Protein AF-A0A1B9AE47-F1 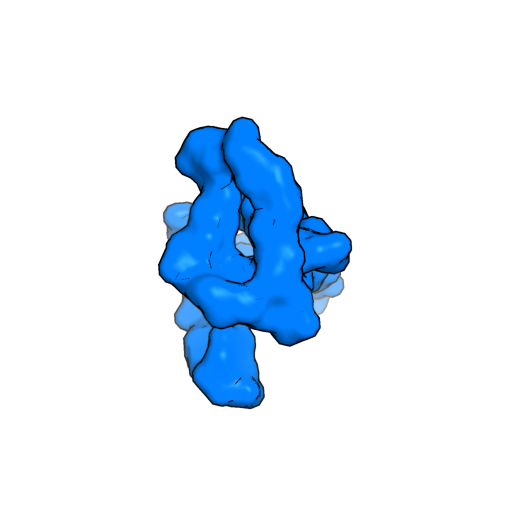(afdb_monomer_lite)

Foldseek 3Di:
DPWDWDACPVHGDIDTDDDADDDPDDDDDDADQDWDQAADDDDDPPHDPDGRTDNPVCSVVSVVVVVVCVVVVVVVRD

Radius of gyration: 16.0 Å; chains: 1; bounding box: 37×26×42 Å

pLDDT: mean 93.08, std 7.66, range [56.06, 98.31]

Organism: NCBI:txid1743143

Sequence (78 aa):
MGVEVHRNIGGTGIVANLTVGGGPDIISLRADMNAINLTEEGEHPYTSQNPGKMHG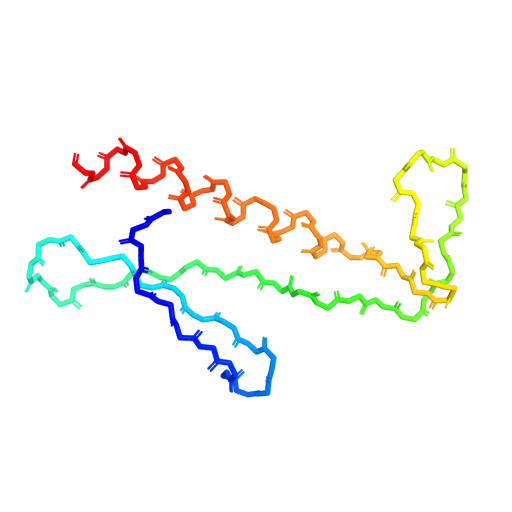CGHDGHGATLLGAAKVGIGHIS

Structure (mmCIF, N/CA/C/O backbone):
data_AF-A0A1B9AE47-F1
#
_entry.id   AF-A0A1B9AE47-F1
#
loop_
_atom_site.group_PDB
_atom_site.id
_atom_site.type_symbol
_atom_site.label_atom_id
_atom_site.label_alt_id
_atom_site.label_comp_id
_atom_site.label_asym_id
_atom_site.label_entity_id
_atom_site.label_seq_id
_atom_site.pdbx_PDB_ins_code
_atom_site.Cartn_x
_atom_site.Cartn_y
_atom_site.Cartn_z
_atom_site.occupancy
_atom_site.B_iso_or_equiv
_atom_site.auth_seq_id
_atom_site.auth_comp_id
_atom_site.auth_asym_id
_atom_site.auth_atom_id
_atom_site.pdbx_PDB_model_num
ATOM 1 N N . MET A 1 1 ? 4.060 1.996 15.190 1.00 67.88 1 MET A N 1
ATOM 2 C CA . MET A 1 1 ? 2.796 2.756 15.097 1.00 67.88 1 MET A CA 1
ATOM 3 C C . MET A 1 1 ? 1.732 2.250 16.076 1.00 67.88 1 MET A C 1
ATOM 5 O O . MET A 1 1 ? 0.739 2.927 16.205 1.00 67.88 1 MET A O 1
ATOM 9 N N . GLY A 1 2 ? 1.918 1.153 16.828 1.00 81.19 2 GLY A N 1
ATOM 10 C CA . GLY A 1 2 ? 0.979 0.799 17.913 1.00 81.19 2 GLY A CA 1
ATOM 11 C C . GLY A 1 2 ? -0.453 0.468 17.464 1.00 81.19 2 GLY A C 1
ATOM 12 O O . GLY A 1 2 ? -1.360 0.516 18.278 1.00 81.19 2 GLY A O 1
ATOM 13 N N . VAL A 1 3 ? -0.643 0.153 16.181 1.00 91.00 3 VAL A N 1
ATOM 14 C CA . VAL A 1 3 ? -1.933 -0.218 15.584 1.00 91.00 3 VAL A CA 1
ATOM 15 C C . VAL A 1 3 ? -2.062 -1.732 15.496 1.00 91.00 3 VAL A C 1
ATOM 17 O O . VAL A 1 3 ? -1.057 -2.429 15.320 1.00 91.00 3 VAL A O 1
ATOM 20 N N . GLU A 1 4 ? -3.289 -2.234 15.574 1.00 94.31 4 GLU A N 1
ATOM 21 C CA . GLU A 1 4 ? -3.590 -3.632 15.275 1.00 94.31 4 GLU A CA 1
ATOM 22 C C . GLU A 1 4 ? -3.544 -3.832 13.757 1.00 94.31 4 GLU A C 1
ATOM 24 O O . GLU A 1 4 ? -4.155 -3.069 13.014 1.00 94.31 4 GLU A O 1
ATOM 29 N N . VAL A 1 5 ? -2.792 -4.825 13.276 1.00 96.50 5 VAL A N 1
ATOM 30 C CA . VAL A 1 5 ? -2.582 -5.041 11.836 1.00 96.50 5 VAL A CA 1
ATOM 31 C C . VAL A 1 5 ? -3.068 -6.424 11.430 1.00 96.50 5 VAL A C 1
ATOM 33 O O . VAL A 1 5 ? -2.525 -7.437 11.867 1.00 96.50 5 VAL A O 1
ATOM 36 N N . HIS A 1 6 ? -4.012 -6.453 10.498 1.00 97.56 6 HIS A N 1
ATOM 37 C CA . HIS A 1 6 ? -4.493 -7.652 9.825 1.00 97.56 6 HIS A CA 1
ATOM 38 C C . HIS A 1 6 ? -3.863 -7.740 8.432 1.00 97.56 6 HIS A C 1
ATOM 40 O O . HIS A 1 6 ? -3.804 -6.755 7.694 1.00 97.56 6 HIS A O 1
ATOM 46 N N . ARG A 1 7 ? -3.371 -8.924 8.066 1.00 97.44 7 ARG A N 1
ATOM 47 C CA . ARG A 1 7 ? -2.655 -9.185 6.806 1.00 97.44 7 ARG A CA 1
ATOM 48 C C . ARG A 1 7 ? -3.356 -10.275 6.006 1.00 97.44 7 ARG A C 1
ATOM 50 O O . ARG A 1 7 ? -4.179 -11.007 6.546 1.00 97.44 7 ARG A O 1
ATOM 57 N N . ASN A 1 8 ? -2.955 -10.417 4.746 1.00 97.12 8 ASN A N 1
ATOM 58 C CA . ASN A 1 8 ? -3.457 -11.431 3.817 1.00 97.12 8 ASN A CA 1
ATOM 59 C C . ASN A 1 8 ? -4.963 -11.303 3.529 1.00 97.12 8 ASN A C 1
ATOM 61 O O . ASN A 1 8 ? -5.623 -12.277 3.166 1.00 97.12 8 ASN A O 1
ATOM 65 N N . ILE A 1 9 ? -5.512 -10.092 3.656 1.00 97.44 9 ILE A N 1
ATOM 66 C CA . ILE A 1 9 ? -6.905 -9.814 3.308 1.00 97.44 9 ILE A CA 1
ATOM 67 C C . ILE A 1 9 ? -7.016 -9.844 1.784 1.00 97.44 9 ILE A C 1
ATOM 69 O O . ILE A 1 9 ? -6.406 -9.027 1.098 1.00 97.44 9 ILE A O 1
ATOM 73 N N . GLY A 1 10 ? -7.731 -10.829 1.240 1.00 95.62 10 GLY A N 1
ATOM 74 C CA . GLY A 1 10 ? -7.788 -11.031 -0.212 1.00 95.62 10 GLY A CA 1
ATOM 75 C C . GLY A 1 10 ? -6.422 -11.347 -0.842 1.00 95.62 10 GLY A C 1
ATOM 76 O O . GLY A 1 10 ? -6.172 -10.974 -1.983 1.00 95.62 10 GLY A O 1
ATOM 77 N N . GLY A 1 11 ? -5.516 -11.995 -0.099 1.00 97.38 11 GLY A N 1
ATOM 78 C CA . GLY A 1 11 ? -4.191 -12.404 -0.576 1.00 97.38 11 GLY A CA 1
ATOM 79 C C . GLY A 1 11 ? -3.071 -11.459 -0.144 1.00 97.38 11 GLY A C 1
ATOM 80 O O . GLY A 1 11 ? -2.215 -11.864 0.634 1.00 97.38 11 GLY A O 1
ATOM 81 N N . THR A 1 12 ? -3.079 -10.204 -0.599 1.00 97.31 12 THR A N 1
ATOM 82 C CA . THR A 1 12 ? -1.996 -9.231 -0.319 1.00 97.31 12 THR A CA 1
ATOM 83 C C . THR A 1 12 ? -2.438 -8.005 0.480 1.00 97.31 12 THR A C 1
ATOM 85 O O . THR A 1 12 ? -1.595 -7.211 0.897 1.00 97.31 12 THR A O 1
ATOM 88 N N . GLY A 1 13 ? -3.742 -7.838 0.717 1.00 97.50 13 GLY A N 1
ATOM 89 C CA . GLY A 1 13 ? -4.290 -6.681 1.416 1.00 97.50 13 GLY A CA 1
ATOM 90 C C . GLY A 1 13 ? -3.904 -6.626 2.895 1.00 97.50 13 GLY A C 1
ATOM 91 O O . GLY A 1 13 ? -3.724 -7.652 3.563 1.00 97.50 13 GLY A O 1
ATOM 92 N N . ILE A 1 14 ? -3.806 -5.396 3.404 1.00 97.50 14 ILE A N 1
ATOM 93 C CA . ILE A 1 14 ? -3.520 -5.073 4.803 1.00 97.50 14 ILE A CA 1
ATOM 94 C C . ILE A 1 14 ? -4.606 -4.123 5.307 1.00 97.50 14 ILE A C 1
ATOM 96 O O . ILE A 1 14 ? -4.956 -3.164 4.622 1.00 97.50 14 ILE A O 1
ATOM 100 N N . VAL A 1 15 ? -5.101 -4.374 6.516 1.00 97.06 15 VAL A N 1
ATOM 101 C CA . VAL A 1 15 ? -5.986 -3.467 7.257 1.00 97.06 15 VAL A CA 1
ATOM 102 C C . VAL A 1 15 ? -5.326 -3.170 8.596 1.00 97.06 15 VAL A C 1
ATOM 104 O O . VAL A 1 15 ? -4.886 -4.093 9.279 1.00 97.06 15 VAL A O 1
ATOM 107 N N . ALA A 1 16 ? -5.227 -1.893 8.958 1.00 95.38 16 ALA A N 1
ATOM 108 C CA . ALA A 1 16 ? -4.683 -1.465 10.240 1.00 95.38 16 ALA A CA 1
ATOM 109 C C . ALA A 1 16 ? -5.743 -0.683 11.017 1.00 95.38 16 ALA A C 1
ATOM 111 O O . ALA A 1 16 ? -6.258 0.315 10.515 1.00 95.38 16 ALA A O 1
ATOM 112 N N . ASN A 1 17 ? -6.035 -1.131 12.235 1.00 93.81 17 ASN A N 1
ATOM 113 C CA . ASN A 1 17 ? -7.015 -0.519 13.118 1.00 93.81 17 ASN A CA 1
ATOM 114 C C . ASN A 1 17 ? -6.312 0.307 14.197 1.00 93.81 17 ASN A C 1
ATOM 116 O O . ASN A 1 17 ? -5.378 -0.153 14.863 1.00 93.81 17 ASN A O 1
ATOM 120 N N . LEU A 1 18 ? -6.800 1.530 14.376 1.00 91.12 18 LEU A N 1
ATOM 121 C CA . LEU A 1 18 ? -6.502 2.387 15.512 1.00 91.12 18 LEU A CA 1
ATOM 122 C C . LEU A 1 18 ? -7.821 2.674 16.223 1.00 91.12 18 LEU A C 1
ATOM 124 O O . LEU A 1 18 ? -8.672 3.373 15.676 1.00 91.12 18 LEU A O 1
ATOM 128 N N . THR A 1 19 ? -7.978 2.143 17.429 1.00 89.19 19 THR A N 1
ATOM 129 C CA . THR A 1 19 ? -9.179 2.355 18.240 1.00 89.19 19 THR A CA 1
ATOM 130 C C . THR A 1 19 ? -8.902 3.420 19.290 1.00 89.19 19 THR A C 1
ATOM 132 O O . THR A 1 19 ? -7.942 3.307 20.050 1.00 89.19 19 THR A O 1
ATOM 135 N N . VAL A 1 20 ? -9.757 4.441 19.342 1.00 86.75 20 VAL A N 1
ATOM 136 C CA . VAL A 1 20 ? -9.720 5.504 20.353 1.00 86.75 20 VAL A CA 1
ATOM 137 C C . VAL A 1 20 ? -11.093 5.566 21.016 1.00 86.75 20 VAL A C 1
ATOM 139 O O . VAL A 1 20 ? -12.107 5.713 20.339 1.00 86.75 20 VAL A O 1
ATOM 142 N N . GLY A 1 21 ? -11.137 5.442 22.344 1.00 88.06 21 GLY A N 1
ATOM 143 C CA . GLY A 1 21 ? -12.399 5.327 23.080 1.00 88.06 21 GLY A CA 1
ATOM 144 C C . GLY A 1 21 ? -13.118 3.990 22.839 1.00 88.06 21 GLY A C 1
ATOM 145 O O . GLY A 1 21 ? -12.499 3.003 22.452 1.00 88.06 21 GLY A O 1
ATOM 146 N N . GLY A 1 22 ? -14.427 3.951 23.112 1.00 89.62 22 GLY A N 1
ATOM 147 C CA . GLY A 1 22 ? -15.266 2.744 22.997 1.00 89.62 22 GLY A CA 1
ATOM 148 C C . GLY A 1 22 ? -16.572 2.955 22.226 1.00 89.62 22 GLY A C 1
ATOM 149 O O . GLY A 1 22 ? -17.518 2.192 22.409 1.00 89.62 22 GLY A O 1
ATOM 150 N N . GLY A 1 23 ? -16.655 4.026 21.431 1.00 90.19 23 GLY A N 1
ATOM 151 C CA . GLY A 1 23 ? -17.819 4.318 20.593 1.00 90.19 23 GLY A CA 1
ATOM 152 C C . GLY A 1 23 ? -17.881 3.427 19.342 1.00 90.19 23 GLY A C 1
ATOM 153 O O . GLY A 1 23 ? -16.872 2.831 18.969 1.00 90.19 23 GLY A O 1
ATOM 154 N N . PRO A 1 24 ? -19.048 3.331 18.684 1.00 93.38 24 PRO A N 1
ATOM 155 C CA . PRO A 1 24 ? -19.232 2.477 17.509 1.00 93.38 24 PRO A CA 1
ATOM 156 C C . PRO A 1 24 ? -18.809 3.132 16.182 1.00 93.38 24 PRO A C 1
ATOM 158 O O . PRO A 1 24 ? -18.847 2.465 15.150 1.00 93.38 24 PRO A O 1
ATOM 161 N N . ASP A 1 25 ? -18.462 4.423 16.182 1.00 94.06 25 ASP A N 1
ATOM 162 C CA . ASP A 1 25 ? -18.179 5.185 14.963 1.00 94.06 25 ASP A CA 1
ATOM 163 C C . ASP A 1 25 ? -16.829 4.802 14.347 1.00 94.06 25 ASP A C 1
ATOM 165 O O . ASP A 1 25 ? -15.816 4.688 15.039 1.00 94.06 25 ASP A O 1
ATOM 169 N N . ILE A 1 26 ? -16.805 4.626 13.022 1.00 93.56 26 ILE A N 1
ATOM 170 C CA . ILE A 1 26 ? -15.625 4.168 12.281 1.00 93.56 26 ILE A CA 1
ATOM 171 C C . ILE A 1 26 ? -15.442 5.019 11.024 1.00 93.56 26 ILE A C 1
ATOM 173 O O . ILE A 1 26 ? -16.372 5.211 10.243 1.00 93.56 26 ILE A O 1
ATOM 177 N N . ILE A 1 27 ? -14.209 5.478 10.797 1.00 93.25 27 ILE A N 1
ATOM 178 C CA . ILE A 1 27 ? -13.776 6.120 9.552 1.00 93.25 27 ILE A CA 1
ATOM 179 C C . ILE A 1 27 ? -12.633 5.292 8.964 1.00 93.25 27 ILE A C 1
ATOM 181 O O . ILE A 1 27 ? -11.680 4.959 9.666 1.00 93.25 27 ILE A O 1
ATOM 185 N N . SER A 1 28 ? -12.706 4.987 7.666 1.00 94.81 28 SER A N 1
ATOM 186 C CA . SER A 1 28 ? -11.656 4.261 6.947 1.00 94.81 28 SER A CA 1
ATOM 187 C C . SER A 1 28 ? -10.958 5.149 5.924 1.00 94.81 28 SER A C 1
ATOM 189 O O . SER A 1 28 ? -11.614 5.806 5.116 1.00 94.81 28 SER A O 1
ATOM 191 N N . LEU A 1 29 ? -9.631 5.085 5.897 1.00 95.94 29 LEU A N 1
ATOM 192 C CA . LEU A 1 29 ? -8.806 5.640 4.830 1.00 95.94 29 LEU A CA 1
ATOM 193 C C . LEU A 1 29 ? -8.217 4.489 4.008 1.00 95.94 29 LEU A C 1
ATOM 195 O O . LEU A 1 29 ? -7.865 3.447 4.562 1.00 95.94 29 LEU A O 1
ATOM 199 N N . ARG A 1 30 ? -8.117 4.661 2.687 1.00 97.69 30 ARG A N 1
ATOM 200 C CA . ARG A 1 30 ? -7.761 3.583 1.754 1.00 97.69 30 ARG A CA 1
ATOM 201 C C . ARG A 1 30 ? -6.750 4.062 0.719 1.00 97.69 30 ARG A C 1
ATOM 203 O O . ARG A 1 30 ? -6.918 5.133 0.146 1.00 97.69 30 ARG A O 1
ATOM 210 N N . ALA A 1 31 ? -5.745 3.231 0.458 1.00 98.06 31 ALA A N 1
ATOM 211 C CA . ALA A 1 31 ? -4.767 3.414 -0.606 1.00 98.06 31 ALA A CA 1
ATOM 212 C C . ALA A 1 31 ? -4.548 2.091 -1.345 1.00 98.06 31 ALA A C 1
ATOM 214 O O . ALA A 1 31 ? -4.508 1.026 -0.727 1.00 98.06 31 ALA A O 1
ATOM 215 N N . ASP A 1 32 ? -4.401 2.179 -2.662 1.00 97.44 32 ASP A N 1
ATOM 216 C CA . ASP A 1 32 ? -4.038 1.045 -3.507 1.00 97.44 32 ASP A CA 1
ATOM 217 C C . ASP A 1 32 ? -2.522 0.860 -3.542 1.00 97.44 32 ASP A C 1
ATOM 219 O O . ASP A 1 32 ? -1.780 1.834 -3.493 1.00 97.44 32 ASP A O 1
ATOM 223 N N . MET A 1 33 ? -2.063 -0.394 -3.616 1.00 96.19 33 MET A N 1
ATOM 224 C CA . MET A 1 33 ? -0.636 -0.752 -3.524 1.00 96.19 33 MET A CA 1
ATOM 225 C C . MET A 1 33 ? -0.059 -1.334 -4.821 1.00 96.19 33 MET A C 1
ATOM 227 O O . MET A 1 33 ? 1.117 -1.679 -4.868 1.00 96.19 33 MET A O 1
ATOM 231 N N . ASN A 1 34 ? -0.863 -1.528 -5.868 1.00 96.06 34 ASN A N 1
ATOM 232 C CA . ASN A 1 34 ? -0.403 -2.208 -7.081 1.00 96.06 34 ASN A CA 1
ATOM 233 C C . ASN A 1 34 ? 0.352 -1.269 -8.037 1.00 96.06 34 ASN A C 1
ATOM 235 O O . ASN A 1 34 ? 0.029 -0.089 -8.156 1.00 96.06 34 ASN A O 1
ATOM 239 N N . ALA A 1 35 ? 1.311 -1.835 -8.768 1.00 97.50 35 ALA A N 1
ATOM 240 C CA . ALA A 1 35 ? 1.947 -1.218 -9.931 1.00 97.50 35 ALA A CA 1
ATOM 241 C C . ALA A 1 35 ? 1.184 -1.557 -11.230 1.00 97.50 35 ALA A C 1
ATOM 243 O O . ALA A 1 35 ? 0.212 -2.324 -11.212 1.00 97.50 35 ALA A O 1
ATOM 244 N N . ILE A 1 36 ? 1.645 -1.012 -12.359 1.00 97.75 36 ILE A N 1
ATOM 245 C CA . ILE A 1 36 ? 1.155 -1.329 -13.711 1.00 97.75 36 ILE A CA 1
ATOM 246 C C . ILE A 1 36 ? 2.253 -1.972 -14.574 1.00 97.75 36 ILE A C 1
ATOM 248 O O . ILE A 1 36 ? 3.435 -1.917 -14.234 1.00 97.75 36 ILE A O 1
ATOM 252 N N . ASN A 1 37 ? 1.856 -2.591 -15.691 1.00 98.00 37 ASN A N 1
ATOM 253 C CA . ASN A 1 37 ? 2.762 -3.174 -16.690 1.00 98.00 37 ASN A CA 1
ATOM 254 C C . ASN A 1 37 ? 3.261 -2.095 -17.653 1.00 98.00 37 ASN A C 1
ATOM 256 O O . ASN A 1 37 ? 2.748 -1.969 -18.763 1.00 98.00 37 ASN A O 1
ATOM 260 N N . LEU A 1 38 ? 4.218 -1.296 -17.204 1.00 96.88 38 LEU A N 1
ATOM 261 C CA . LEU A 1 38 ? 4.824 -0.239 -17.998 1.00 96.88 38 LEU A CA 1
ATOM 262 C C . LEU A 1 38 ? 6.289 -0.094 -17.590 1.00 96.88 38 LEU A C 1
ATOM 264 O O . LEU A 1 38 ? 6.601 -0.089 -16.399 1.00 96.88 38 LEU A O 1
ATOM 268 N N . THR A 1 39 ? 7.177 -0.029 -18.579 1.00 97.25 39 THR A N 1
ATOM 269 C CA . THR A 1 39 ? 8.588 0.289 -18.352 1.00 97.25 39 THR A CA 1
ATOM 270 C C . THR A 1 39 ? 8.692 1.748 -17.942 1.00 97.25 39 THR A C 1
ATOM 272 O O . THR A 1 39 ? 8.163 2.613 -18.633 1.00 97.25 39 THR A O 1
ATOM 275 N N . GLU A 1 40 ? 9.360 2.007 -16.824 1.00 97.12 40 GLU A N 1
ATOM 276 C CA . GLU A 1 40 ? 9.618 3.373 -16.389 1.00 97.12 40 GLU A CA 1
ATOM 277 C C . GLU A 1 40 ? 10.624 4.051 -17.319 1.00 97.12 40 GLU A C 1
ATOM 279 O O . GLU A 1 40 ? 11.650 3.466 -17.669 1.00 97.12 40 GLU A O 1
ATOM 284 N N . GLU A 1 41 ? 10.309 5.277 -17.727 1.00 95.19 41 GLU A N 1
ATOM 285 C CA . GLU A 1 41 ? 11.160 6.104 -18.575 1.00 95.19 41 GLU A CA 1
ATOM 286 C C . GLU A 1 41 ? 11.815 7.215 -17.748 1.00 95.19 41 GLU A C 1
ATOM 288 O O . GLU A 1 41 ? 11.221 7.738 -16.805 1.00 95.19 41 GLU A O 1
ATOM 293 N N . GLY A 1 42 ? 13.028 7.607 -18.140 1.00 91.12 42 GLY A N 1
ATOM 294 C CA . GLY A 1 42 ? 13.815 8.630 -17.453 1.00 91.12 42 GLY A CA 1
ATOM 295 C C . GLY A 1 42 ? 14.904 8.055 -16.547 1.00 91.12 42 GLY A C 1
ATOM 296 O O . GLY A 1 42 ? 14.945 6.863 -16.254 1.00 91.12 42 GLY A O 1
ATOM 297 N N . GLU A 1 43 ? 15.820 8.927 -16.125 1.00 90.56 43 GLU A N 1
ATOM 298 C CA . GLU A 1 43 ? 16.913 8.585 -15.213 1.00 90.56 43 GLU A CA 1
ATOM 299 C C . GLU A 1 43 ? 16.732 9.343 -13.901 1.00 90.56 43 GLU A C 1
ATOM 301 O O . GLU A 1 43 ? 17.053 10.531 -13.779 1.00 90.56 43 GLU A O 1
ATOM 306 N N . HIS A 1 44 ? 16.183 8.651 -12.907 1.00 93.69 44 HIS A N 1
ATOM 307 C CA . HIS A 1 44 ? 15.985 9.181 -11.567 1.00 93.69 44 HIS A CA 1
ATOM 308 C C . HIS A 1 44 ? 16.555 8.210 -10.528 1.00 93.69 44 HIS A C 1
ATOM 310 O O . HIS A 1 44 ? 16.552 6.997 -10.732 1.00 93.69 44 HIS A O 1
ATOM 316 N N . PRO A 1 45 ? 17.027 8.708 -9.371 1.00 96.31 45 PRO A N 1
ATOM 317 C CA . PRO A 1 45 ? 17.610 7.848 -8.339 1.00 96.31 45 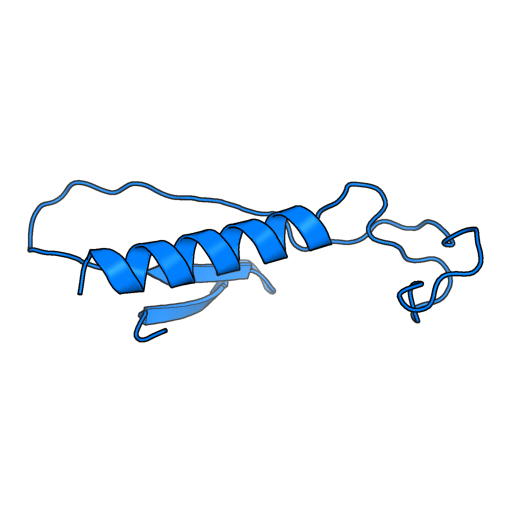PRO A CA 1
ATOM 318 C C . PRO A 1 45 ? 16.601 6.877 -7.696 1.00 96.31 45 PRO A C 1
ATOM 320 O O . PRO A 1 45 ? 17.000 6.007 -6.930 1.00 96.31 45 PRO A O 1
ATOM 323 N N . TYR A 1 46 ? 15.306 7.033 -7.982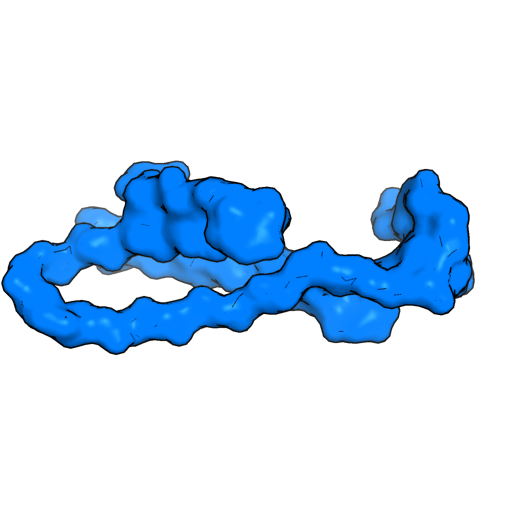 1.00 94.44 46 TYR A N 1
ATOM 324 C CA . TYR A 1 46 ? 14.206 6.232 -7.442 1.00 94.44 46 TYR A CA 1
ATOM 325 C C . TYR A 1 46 ? 13.448 5.434 -8.515 1.00 94.44 46 TYR A C 1
ATOM 327 O O . TYR A 1 46 ? 12.363 4.932 -8.231 1.00 94.44 46 TYR A O 1
ATOM 335 N N . THR A 1 47 ? 14.003 5.304 -9.726 1.00 96.19 47 THR A N 1
ATOM 336 C CA . THR A 1 47 ? 13.392 4.520 -10.806 1.00 96.19 47 THR A CA 1
ATOM 337 C C . THR A 1 47 ? 13.160 3.063 -10.391 1.00 96.19 47 THR A C 1
ATOM 339 O O . THR A 1 47 ? 13.952 2.470 -9.649 1.00 96.19 47 THR A O 1
ATOM 342 N N . SER A 1 48 ? 12.068 2.469 -10.874 1.00 97.12 48 SER A N 1
ATOM 343 C CA . SER A 1 48 ? 11.707 1.076 -10.633 1.00 97.12 48 SER A CA 1
ATOM 344 C C . SER A 1 48 ? 12.857 0.123 -10.950 1.00 97.12 48 SER A C 1
ATOM 346 O O . SER A 1 48 ? 13.407 0.092 -12.048 1.00 97.12 48 SER A O 1
ATOM 348 N N . GLN A 1 49 ? 13.165 -0.733 -9.978 1.00 96.62 49 GLN A N 1
ATOM 349 C CA . GLN A 1 49 ? 14.141 -1.816 -10.125 1.00 96.62 49 GLN A CA 1
ATOM 350 C C . GLN A 1 49 ? 13.522 -3.086 -10.730 1.00 96.62 49 GLN A C 1
ATOM 352 O O . GLN A 1 49 ? 14.217 -4.083 -10.908 1.00 96.62 49 GLN A O 1
ATOM 357 N N . ASN A 1 50 ? 12.218 -3.072 -11.030 1.00 97.06 50 ASN A N 1
ATOM 358 C CA . ASN A 1 50 ? 11.500 -4.190 -11.635 1.00 97.06 50 ASN A CA 1
ATOM 359 C C . ASN A 1 50 ? 11.241 -3.885 -13.120 1.00 97.06 50 ASN A C 1
ATOM 361 O O . ASN A 1 50 ? 10.333 -3.103 -13.420 1.00 97.06 50 ASN A O 1
ATOM 365 N N . PRO A 1 51 ? 11.987 -4.498 -14.061 1.00 96.38 51 PRO A N 1
ATOM 366 C CA . PRO A 1 51 ? 11.815 -4.230 -15.486 1.00 96.38 51 PRO A CA 1
ATOM 367 C C . PRO A 1 51 ? 10.368 -4.441 -15.954 1.00 96.38 51 PRO A C 1
ATOM 369 O O . PRO A 1 51 ? 9.733 -5.445 -15.627 1.00 96.38 51 PRO A O 1
ATOM 372 N N . GLY A 1 52 ? 9.845 -3.485 -16.728 1.00 97.62 52 GLY A N 1
ATOM 373 C CA . GLY A 1 52 ? 8.475 -3.523 -17.252 1.00 97.62 52 GLY A CA 1
ATOM 374 C C . GLY A 1 52 ? 7.374 -3.255 -16.217 1.00 97.62 52 GLY A C 1
ATOM 375 O O . GLY A 1 52 ? 6.201 -3.515 -16.503 1.00 97.62 52 GLY A O 1
ATOM 376 N N . LYS A 1 53 ? 7.722 -2.773 -15.017 1.00 97.94 53 LYS A N 1
ATOM 377 C CA . LYS A 1 53 ? 6.772 -2.379 -13.970 1.00 97.94 53 LYS A CA 1
ATOM 378 C C . LYS A 1 53 ? 7.101 -0.988 -13.449 1.00 97.94 53 LYS A C 1
ATOM 380 O O . LYS A 1 53 ? 8.259 -0.707 -13.161 1.00 97.94 53 LYS A O 1
ATOM 385 N N . MET A 1 54 ? 6.074 -0.179 -13.206 1.00 97.56 54 MET A N 1
ATOM 386 C CA . MET A 1 54 ? 6.206 1.103 -12.507 1.00 97.56 54 MET A CA 1
ATOM 387 C C . MET A 1 54 ? 4.908 1.471 -11.783 1.00 97.56 54 MET A C 1
ATOM 389 O O . MET A 1 54 ? 3.826 0.990 -12.141 1.00 97.56 54 MET A O 1
ATOM 393 N N . HIS A 1 55 ? 4.981 2.367 -10.799 1.00 97.06 55 HIS A N 1
ATOM 394 C CA . HIS A 1 55 ? 3.803 2.975 -10.171 1.00 97.06 55 HIS A CA 1
ATOM 395 C C . HIS A 1 55 ? 3.291 4.184 -10.970 1.00 97.06 55 HIS A C 1
ATOM 397 O O . HIS A 1 55 ? 3.119 5.280 -10.452 1.00 97.06 55 HIS A O 1
ATOM 403 N N . GLY A 1 56 ? 2.967 3.973 -12.247 1.00 94.75 56 GLY A N 1
ATOM 404 C CA . GLY A 1 56 ? 2.537 5.045 -13.159 1.00 94.75 56 GLY A CA 1
ATOM 405 C C . GLY A 1 56 ? 1.217 5.737 -12.801 1.00 94.75 56 GLY A C 1
ATOM 406 O O . GLY A 1 56 ? 0.890 6.762 -13.386 1.00 94.75 56 GLY A O 1
ATOM 407 N N . CYS A 1 57 ? 0.461 5.190 -11.844 1.00 96.56 57 CYS A N 1
ATOM 408 C CA . CYS A 1 57 ? -0.771 5.781 -11.314 1.00 96.56 57 CYS A CA 1
ATOM 409 C C . CYS A 1 57 ? -0.594 6.392 -9.911 1.00 96.56 57 CYS A C 1
ATOM 411 O O . CYS A 1 57 ? -1.588 6.734 -9.274 1.00 96.56 57 CYS A O 1
ATOM 413 N N . GLY A 1 58 ? 0.639 6.488 -9.399 1.00 95.94 58 GLY A N 1
ATOM 414 C CA . GLY A 1 58 ? 0.937 7.126 -8.110 1.00 95.94 58 GLY A CA 1
ATOM 415 C C . GLY A 1 58 ? 0.508 6.327 -6.873 1.00 95.94 58 GLY A C 1
ATOM 416 O O . GLY A 1 58 ? 0.328 6.893 -5.797 1.00 95.94 58 GLY A O 1
ATOM 417 N N . HIS A 1 59 ? 0.297 5.015 -7.005 1.00 98.19 59 HIS A N 1
ATOM 418 C CA . HIS A 1 59 ? -0.128 4.149 -5.895 1.00 98.19 59 HIS A CA 1
ATOM 419 C C . HIS A 1 59 ? 0.932 4.021 -4.787 1.00 98.19 59 HIS A C 1
ATOM 421 O O . HIS A 1 59 ? 0.597 3.892 -3.610 1.00 98.19 59 HIS A O 1
ATOM 427 N N . ASP A 1 60 ? 2.207 4.133 -5.144 1.00 96.69 60 ASP A N 1
ATOM 428 C CA . ASP A 1 6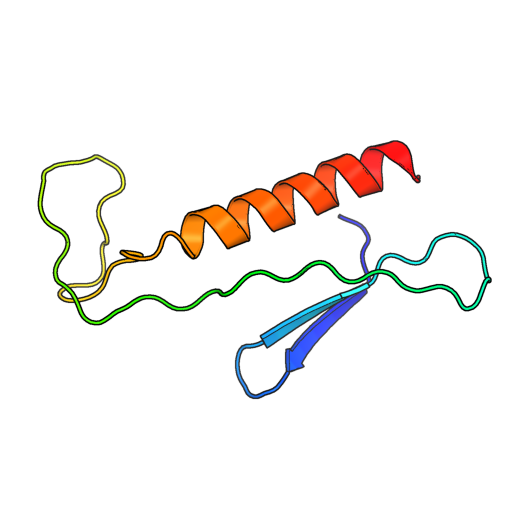0 ? 3.310 4.347 -4.208 1.00 96.69 60 ASP A CA 1
ATOM 429 C C . ASP A 1 60 ? 3.119 5.628 -3.379 1.00 96.69 60 ASP A C 1
ATOM 431 O O . ASP A 1 60 ? 3.212 5.592 -2.149 1.00 96.69 60 ASP A O 1
ATOM 435 N N . GLY A 1 61 ? 2.765 6.736 -4.035 1.00 97.69 61 GLY A N 1
ATOM 436 C CA . GLY A 1 61 ? 2.434 8.008 -3.397 1.00 97.69 61 GLY A CA 1
ATOM 437 C C . GLY A 1 61 ? 1.229 7.896 -2.464 1.00 97.69 61 GLY A C 1
ATOM 438 O O . GLY A 1 61 ? 1.316 8.289 -1.302 1.00 97.69 61 GLY A O 1
ATOM 439 N N . HIS A 1 62 ? 0.128 7.290 -2.920 1.00 98.31 62 HIS A N 1
ATOM 440 C CA . HIS A 1 62 ? -1.056 7.056 -2.084 1.00 98.31 62 HIS A CA 1
ATOM 441 C C . HIS A 1 62 ? -0.716 6.246 -0.826 1.00 98.31 62 HIS A C 1
ATOM 443 O O . HIS A 1 62 ? -1.130 6.611 0.278 1.00 98.31 62 HIS A O 1
ATOM 449 N N . GLY A 1 63 ? 0.061 5.168 -0.975 1.00 97.56 63 GLY A N 1
ATOM 450 C CA . GLY A 1 63 ? 0.516 4.343 0.142 1.00 97.56 63 GLY A CA 1
ATOM 451 C C . GLY A 1 63 ? 1.374 5.131 1.133 1.00 97.56 63 GLY A C 1
ATOM 452 O O . GLY A 1 63 ? 1.126 5.084 2.341 1.00 97.56 63 GLY A O 1
ATOM 453 N N . ALA A 1 64 ? 2.335 5.912 0.635 1.00 97.62 64 ALA A N 1
ATOM 454 C CA . ALA A 1 64 ? 3.185 6.764 1.462 1.00 97.62 64 ALA A CA 1
ATOM 455 C C . ALA A 1 64 ? 2.372 7.825 2.224 1.00 97.62 64 ALA A C 1
ATOM 457 O O . ALA A 1 64 ? 2.548 7.986 3.435 1.00 97.62 64 ALA A O 1
ATOM 458 N N . THR A 1 65 ? 1.440 8.506 1.553 1.00 97.81 65 THR A N 1
ATOM 459 C CA . THR A 1 65 ? 0.559 9.502 2.176 1.00 97.81 65 THR A CA 1
ATOM 460 C C . THR A 1 65 ? -0.325 8.878 3.250 1.00 97.81 65 THR A C 1
ATOM 462 O O . THR A 1 65 ? -0.433 9.443 4.337 1.00 97.81 65 THR A O 1
ATOM 465 N N . LEU A 1 66 ? -0.915 7.704 3.001 1.00 96.94 66 LEU A N 1
ATOM 466 C CA . LEU A 1 66 ? -1.750 7.019 3.990 1.00 96.94 66 LEU A CA 1
ATOM 467 C C . LEU A 1 66 ? -0.950 6.625 5.241 1.00 96.94 66 LEU A C 1
ATOM 469 O O . LEU A 1 66 ? -1.412 6.835 6.363 1.00 96.94 66 LEU A O 1
ATOM 473 N N . LEU A 1 67 ? 0.270 6.109 5.067 1.00 95.62 67 LEU A N 1
ATOM 474 C CA . LEU A 1 67 ? 1.169 5.800 6.185 1.00 95.62 67 LEU A CA 1
ATOM 475 C C . LEU A 1 67 ? 1.568 7.062 6.963 1.00 95.62 67 LEU A C 1
ATOM 477 O O . LEU A 1 67 ? 1.619 7.035 8.195 1.00 95.62 67 LEU A O 1
ATOM 481 N N . GLY A 1 68 ? 1.807 8.174 6.265 1.00 95.25 68 GLY A N 1
ATOM 482 C CA . GLY A 1 68 ? 2.054 9.480 6.873 1.00 95.25 68 GLY A CA 1
ATOM 483 C C . GLY A 1 68 ? 0.864 9.973 7.698 1.00 95.25 68 GLY A C 1
ATOM 484 O O . GLY A 1 68 ? 1.036 10.337 8.861 1.00 95.25 68 GLY A O 1
ATOM 485 N N . ALA A 1 69 ? -0.347 9.912 7.140 1.00 93.56 69 ALA A N 1
ATOM 486 C CA . ALA A 1 69 ? -1.580 10.272 7.836 1.00 93.56 69 ALA A CA 1
ATOM 487 C C . ALA A 1 69 ? -1.796 9.412 9.089 1.00 93.56 69 ALA A C 1
ATOM 489 O O . ALA A 1 69 ? -2.099 9.955 10.147 1.00 93.56 69 ALA A O 1
ATOM 490 N N . ALA A 1 70 ? -1.557 8.098 9.010 1.00 92.81 70 ALA A N 1
ATOM 491 C CA . ALA A 1 70 ? -1.615 7.216 10.174 1.00 92.81 70 ALA A CA 1
ATOM 492 C C . ALA A 1 70 ? -0.595 7.636 11.242 1.00 92.81 70 ALA A C 1
ATOM 494 O O . ALA A 1 70 ? -0.948 7.792 12.407 1.00 92.81 70 ALA A O 1
ATOM 495 N N . LYS A 1 71 ? 0.663 7.881 10.856 1.00 91.94 71 LYS A N 1
ATOM 496 C CA . LYS A 1 71 ? 1.731 8.296 11.779 1.00 91.94 71 LYS A CA 1
ATOM 497 C C . LYS A 1 71 ? 1.412 9.615 12.487 1.00 91.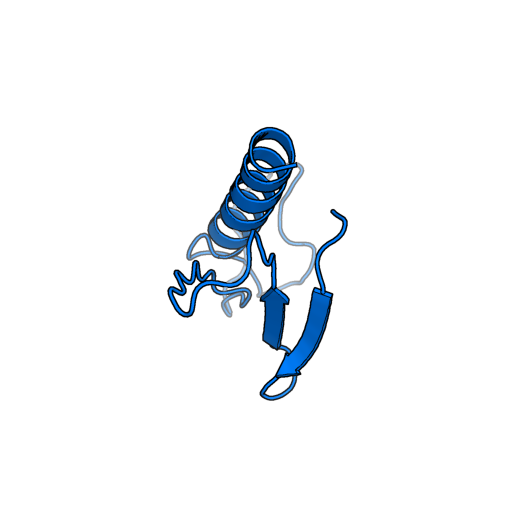94 71 LYS A C 1
ATOM 499 O O . LYS A 1 71 ? 1.612 9.698 13.698 1.00 91.94 71 LYS A O 1
ATOM 504 N N . VAL A 1 72 ? 0.947 10.620 11.742 1.00 89.25 72 VAL A N 1
ATOM 505 C CA . VAL A 1 72 ? 0.546 11.925 12.288 1.00 89.25 72 VAL A CA 1
ATOM 506 C C . VAL A 1 72 ? -0.675 11.761 13.176 1.00 89.25 72 VAL A C 1
ATOM 508 O O . VAL A 1 72 ? -0.629 12.205 14.318 1.00 89.25 72 VAL A O 1
ATOM 511 N N . GLY A 1 73 ? -1.715 11.086 12.682 1.00 81.56 73 GLY A N 1
ATOM 512 C CA . GLY A 1 73 ? -2.942 10.804 13.417 1.00 81.56 73 GLY A CA 1
ATOM 513 C C . GLY A 1 73 ? -2.621 10.196 14.770 1.00 81.56 73 GLY A C 1
ATOM 514 O O . GLY A 1 73 ? -2.856 10.839 15.779 1.00 81.56 73 GLY A O 1
ATOM 515 N N . ILE A 1 74 ? -1.948 9.045 14.802 1.00 80.88 74 ILE A N 1
ATOM 516 C CA . ILE A 1 74 ? -1.553 8.354 16.040 1.00 80.88 74 ILE A CA 1
ATOM 517 C C . ILE A 1 74 ? -0.820 9.284 17.014 1.00 80.88 74 ILE A C 1
ATOM 519 O O . ILE A 1 74 ? -1.094 9.239 18.207 1.00 80.88 74 ILE A O 1
ATOM 523 N N . GLY A 1 75 ? 0.069 10.156 16.527 1.00 74.31 75 GLY A N 1
ATOM 524 C CA . GLY A 1 75 ? 0.780 11.116 17.378 1.00 74.31 75 GLY A CA 1
ATOM 525 C C . GLY A 1 75 ? -0.098 12.194 18.029 1.00 74.31 75 GLY A C 1
ATOM 526 O O . GLY A 1 75 ? 0.353 12.813 18.984 1.00 74.31 75 GLY A O 1
ATOM 527 N N . HIS A 1 76 ? -1.320 12.417 17.537 1.00 74.81 76 HIS A N 1
ATOM 528 C CA . HIS A 1 76 ? -2.265 13.423 18.044 1.00 74.81 76 HIS A CA 1
ATOM 529 C C . HIS A 1 76 ? -3.486 12.825 18.768 1.00 74.81 76 HIS A C 1
ATOM 531 O O . HIS A 1 76 ? -4.231 13.575 19.390 1.00 74.81 76 HIS A O 1
ATOM 537 N N . ILE A 1 77 ? -3.711 11.508 18.672 1.00 69.44 77 ILE A N 1
ATOM 538 C CA . ILE A 1 77 ? -4.808 10.787 19.359 1.00 69.44 77 ILE A CA 1
ATOM 539 C C . ILE A 1 77 ? -4.310 9.839 20.464 1.00 69.44 77 ILE A C 1
ATOM 541 O O . ILE A 1 77 ? -5.129 9.146 21.067 1.00 69.44 77 ILE A O 1
ATOM 545 N N . SER A 1 78 ? -2.994 9.805 20.719 1.00 56.06 78 SER A N 1
ATOM 546 C CA . SER A 1 78 ? -2.392 9.106 21.869 1.00 56.06 78 SER A CA 1
ATOM 547 C C . SER A 1 78 ? -2.416 9.961 23.130 1.00 56.06 78 SER A C 1
ATOM 549 O O . SER A 1 78 ? -2.251 11.194 22.998 1.00 56.06 78 SER A O 1
#

Secondary structure (DSSP, 8-state):
---EEEEEETTTEEEEE---SS-S-----------BS----S--TT--SSTT-B-TTSHHHHHHHHHHHHHHHHHHH-

InterPro domains:
  IPR002933 Peptidase M20 [PF01546] (29-72)
  IPR017439 Amidohydrolase [PTHR11014] (1-72)